Protein AF-A0A7S3J5T2-F1 (afdb_monomer_lite)

pLDDT: mean 97.55, std 2.34, range [73.81, 98.81]

Structure (mmCIF, N/CA/C/O backbone):
data_AF-A0A7S3J5T2-F1
#
_entry.id   AF-A0A7S3J5T2-F1
#
loop_
_atom_site.group_PDB
_atom_site.id
_atom_site.type_symbol
_atom_site.label_atom_id
_atom_site.label_alt_id
_atom_site.label_comp_id
_atom_site.label_asym_id
_atom_site.label_entity_id
_atom_site.label_seq_id
_atom_site.pdbx_PDB_ins_code
_atom_site.Cartn_x
_atom_site.Cartn_y
_atom_site.Cartn_z
_atom_site.occupancy
_atom_site.B_iso_or_equiv
_atom_site.auth_seq_id
_atom_site.auth_comp_id
_atom_site.auth_asym_id
_atom_site.auth_atom_id
_atom_site.pdbx_PDB_model_num
ATOM 1 N N . THR A 1 1 ? -15.999 14.104 18.707 1.00 73.81 1 THR A N 1
ATOM 2 C CA . THR A 1 1 ? -16.143 14.408 20.140 1.00 73.81 1 THR A CA 1
ATOM 3 C C . THR A 1 1 ? -17.461 13.933 20.735 1.00 73.81 1 THR A C 1
ATOM 5 O O . THR A 1 1 ? -17.475 13.642 21.918 1.00 73.81 1 THR A O 1
ATOM 8 N N . ALA A 1 2 ? -18.541 13.734 19.960 1.00 95.88 2 ALA A N 1
ATOM 9 C CA . ALA A 1 2 ? -19.839 13.285 20.498 1.00 95.88 2 ALA A CA 1
ATOM 10 C C . ALA A 1 2 ? -19.772 12.079 21.468 1.00 95.88 2 ALA A C 1
ATOM 12 O O . ALA A 1 2 ? -20.461 12.068 22.480 1.00 95.88 2 ALA A O 1
ATOM 13 N N . TYR A 1 3 ? -18.930 11.070 21.211 1.00 96.62 3 TYR A N 1
ATOM 14 C CA . TYR A 1 3 ? -18.753 9.946 22.145 1.00 96.62 3 TYR A CA 1
ATOM 15 C C . TYR A 1 3 ? -17.975 10.290 23.420 1.00 96.62 3 TYR A C 1
ATOM 17 O O . TYR A 1 3 ? -18.243 9.693 24.462 1.00 96.62 3 TYR A O 1
ATOM 25 N N . GLU A 1 4 ? -17.038 11.232 23.350 1.00 95.75 4 GLU A N 1
ATOM 26 C CA . GLU A 1 4 ? -16.293 11.723 24.513 1.00 95.75 4 GLU A CA 1
ATOM 27 C C . GLU A 1 4 ? -17.217 12.550 25.410 1.00 95.75 4 GLU A C 1
ATOM 29 O O . GLU A 1 4 ? -17.291 12.303 26.609 1.00 95.75 4 GLU A O 1
ATOM 34 N N . GLU A 1 5 ? -18.004 13.446 24.808 1.00 96.50 5 GLU A N 1
ATOM 35 C CA . GLU A 1 5 ? -19.019 14.263 25.486 1.00 96.50 5 GLU A CA 1
ATOM 36 C C . GLU A 1 5 ? -20.116 13.402 26.135 1.00 96.50 5 GLU A C 1
ATOM 38 O O . GLU A 1 5 ? -20.583 13.705 27.228 1.00 96.50 5 GLU A O 1
ATOM 43 N N . GLN A 1 6 ? -20.495 12.288 25.498 1.00 97.00 6 GLN A N 1
ATOM 44 C CA . GLN A 1 6 ? -21.457 11.316 26.036 1.00 97.00 6 GLN A CA 1
ATOM 45 C C . GLN A 1 6 ? -20.860 10.365 27.089 1.00 97.00 6 GLN A C 1
ATOM 47 O O . GLN A 1 6 ? -21.564 9.471 27.558 1.00 97.00 6 GLN A O 1
ATOM 52 N N . GLY A 1 7 ? -19.570 10.480 27.424 1.00 95.19 7 GLY A N 1
ATOM 53 C CA . GLY A 1 7 ? -18.925 9.613 28.414 1.00 95.19 7 GLY A CA 1
ATOM 54 C C . GLY A 1 7 ? -18.847 8.136 28.005 1.00 95.19 7 GLY A C 1
ATOM 55 O O . GLY A 1 7 ? -18.774 7.263 28.864 1.00 95.19 7 GLY A O 1
ATOM 56 N N . LYS A 1 8 ? -18.857 7.825 26.701 1.00 96.69 8 LYS A N 1
ATOM 57 C CA . LYS A 1 8 ? -18.818 6.437 26.189 1.00 96.69 8 LYS A CA 1
ATOM 58 C C . LYS A 1 8 ? -17.407 5.831 26.139 1.00 96.69 8 LYS A C 1
ATOM 60 O O . LYS A 1 8 ? -17.240 4.691 25.705 1.00 96.69 8 LYS A O 1
ATOM 65 N N . GLY A 1 9 ? -16.384 6.576 26.556 1.00 94.19 9 GLY A N 1
ATOM 66 C CA . GLY A 1 9 ? -15.011 6.083 26.656 1.00 94.19 9 GLY A CA 1
ATOM 67 C C . GLY A 1 9 ? -14.829 5.134 27.844 1.00 94.19 9 GLY A C 1
ATOM 68 O O . GLY A 1 9 ? -15.305 5.407 28.939 1.00 94.19 9 GLY A O 1
ATOM 69 N N . ARG A 1 10 ? -14.104 4.024 27.652 1.00 96.44 10 ARG A N 1
ATOM 70 C CA . ARG A 1 10 ? -13.794 3.083 28.748 1.00 96.44 10 ARG A CA 1
ATOM 71 C C . ARG A 1 10 ? -12.671 3.574 29.667 1.00 96.44 10 ARG A C 1
ATOM 73 O O . ARG A 1 10 ? -12.677 3.273 30.854 1.00 96.44 10 ARG A O 1
ATOM 80 N N . LYS A 1 11 ? -11.677 4.270 29.108 1.00 96.06 11 LYS A N 1
ATOM 81 C CA . LYS A 1 11 ? -10.494 4.774 29.819 1.00 96.06 11 LYS A CA 1
ATOM 82 C C . LYS A 1 11 ? -9.916 5.969 29.065 1.00 96.06 11 LYS A C 1
ATOM 84 O O . LYS A 1 11 ? -9.765 5.895 27.849 1.00 96.06 11 LYS A O 1
ATOM 89 N N . SER A 1 12 ? -9.536 7.013 29.797 1.00 95.75 12 SER A N 1
ATOM 90 C CA . SER A 1 12 ? -8.812 8.171 29.261 1.00 95.75 12 SER A CA 1
ATOM 91 C C . SER A 1 12 ? -7.345 8.111 29.677 1.00 95.75 12 SER A C 1
ATOM 93 O O . SER A 1 12 ? -7.031 7.823 30.832 1.00 95.75 12 SER A O 1
ATOM 95 N N . VAL A 1 13 ? -6.437 8.375 28.739 1.00 97.31 13 VAL A N 1
ATOM 96 C CA . VAL A 1 13 ? -4.983 8.411 28.965 1.00 97.31 13 VAL A CA 1
ATOM 97 C C . VAL A 1 13 ? -4.385 9.639 28.284 1.00 97.31 13 VAL A C 1
ATOM 99 O O . VAL A 1 13 ? -4.975 10.187 27.354 1.00 97.31 13 VAL A O 1
ATOM 102 N N . LYS A 1 14 ? -3.198 10.079 28.717 1.00 98.31 14 LYS A N 1
ATOM 103 C CA . LYS A 1 14 ? -2.462 11.135 28.007 1.00 98.31 14 LYS A CA 1
ATOM 104 C C . LYS A 1 14 ? -2.000 10.604 26.648 1.00 98.31 14 LYS A C 1
ATOM 106 O O . LYS A 1 14 ? -1.397 9.538 26.594 1.00 98.31 14 LYS A O 1
ATOM 111 N N . ALA A 1 15 ? -2.199 11.366 25.573 1.00 98.31 15 ALA A N 1
ATOM 112 C CA . ALA A 1 15 ? -1.775 10.959 24.228 1.00 98.31 15 ALA A CA 1
ATOM 113 C C . ALA A 1 15 ? -0.273 10.618 24.155 1.00 98.31 15 ALA A C 1
ATOM 115 O O . ALA A 1 15 ? 0.100 9.597 23.588 1.00 98.31 15 ALA A O 1
ATOM 116 N N . GLN A 1 16 ? 0.578 11.410 24.821 1.00 98.56 16 GLN A N 1
ATOM 117 C CA . GLN A 1 16 ? 2.024 11.160 24.907 1.00 98.56 16 GLN A CA 1
ATOM 118 C C . GLN A 1 16 ? 2.373 9.824 25.577 1.00 98.56 16 GLN A C 1
ATOM 120 O O . GLN A 1 16 ? 3.385 9.224 25.243 1.00 98.56 16 GLN A O 1
ATOM 125 N N . HIS A 1 17 ? 1.539 9.333 26.499 1.00 98.50 17 HIS A N 1
ATOM 126 C CA . HIS A 1 17 ? 1.773 8.035 27.127 1.00 98.50 17 HIS A CA 1
ATOM 127 C C . HIS A 1 17 ? 1.601 6.892 26.117 1.00 98.50 17 HIS A C 1
ATOM 129 O O . HIS A 1 17 ? 2.456 6.018 26.038 1.00 98.50 17 HIS A O 1
ATOM 135 N N . LEU A 1 18 ? 0.541 6.935 25.301 1.00 98.44 18 LEU A N 1
ATOM 136 C CA . LEU A 1 18 ? 0.342 5.963 24.222 1.00 98.44 18 LEU A CA 1
ATOM 137 C C . LEU A 1 18 ? 1.430 6.084 23.145 1.00 98.44 18 LEU A C 1
ATOM 139 O O . LEU A 1 18 ? 1.918 5.075 22.652 1.00 98.44 18 LEU A O 1
ATOM 143 N N . TRP A 1 19 ? 1.832 7.311 22.807 1.00 98.62 19 TRP A N 1
ATOM 144 C CA . TRP A 1 19 ? 2.902 7.566 21.842 1.00 98.62 19 TRP A CA 1
ATOM 145 C C . TRP A 1 19 ? 4.240 6.959 22.275 1.00 98.62 19 TRP A C 1
ATOM 147 O O . TRP A 1 19 ? 4.886 6.275 21.487 1.00 98.62 19 TRP A O 1
ATOM 157 N N . ASN A 1 20 ? 4.620 7.142 23.542 1.00 98.62 20 ASN A N 1
ATOM 158 C CA . ASN A 1 20 ? 5.842 6.551 24.082 1.00 98.62 20 ASN A CA 1
ATOM 159 C C . ASN A 1 20 ? 5.794 5.019 24.048 1.00 98.62 20 ASN A C 1
ATOM 161 O O . ASN A 1 20 ? 6.785 4.407 23.675 1.00 98.62 20 ASN A O 1
ATOM 165 N N . ALA A 1 21 ? 4.641 4.410 24.348 1.00 98.62 21 ALA A N 1
ATOM 166 C CA . ALA A 1 21 ? 4.478 2.957 24.260 1.00 98.62 21 ALA A CA 1
ATOM 167 C C . ALA A 1 21 ? 4.625 2.425 22.819 1.00 98.62 21 ALA A C 1
ATOM 169 O O . ALA A 1 21 ? 5.177 1.348 22.613 1.00 98.62 21 ALA A O 1
ATOM 170 N N . ILE A 1 22 ? 4.161 3.177 21.810 1.00 98.69 22 ILE A N 1
ATOM 171 C CA . ILE A 1 22 ? 4.365 2.827 20.392 1.00 98.69 22 ILE A CA 1
ATOM 172 C C . ILE A 1 22 ? 5.856 2.875 20.039 1.00 98.69 22 ILE A C 1
ATOM 174 O O . ILE A 1 22 ? 6.358 1.947 19.410 1.00 98.69 22 ILE A O 1
ATOM 178 N N . ILE A 1 23 ? 6.558 3.934 20.457 1.00 98.69 23 ILE A N 1
ATOM 179 C CA . ILE A 1 23 ? 7.998 4.093 20.209 1.00 98.69 23 ILE A CA 1
ATOM 180 C C . ILE A 1 23 ? 8.793 2.974 20.882 1.00 98.69 23 ILE A C 1
ATOM 182 O O . ILE A 1 23 ? 9.674 2.397 20.254 1.00 98.69 23 ILE A O 1
ATOM 186 N N . GLU A 1 24 ? 8.487 2.658 22.138 1.00 98.75 24 GLU A N 1
ATOM 187 C CA . GLU A 1 24 ? 9.153 1.592 22.889 1.00 98.75 24 GLU A CA 1
ATOM 188 C C . GLU A 1 24 ? 9.008 0.240 22.176 1.00 98.75 24 GLU A C 1
ATOM 190 O O . GLU A 1 24 ? 10.011 -0.410 21.888 1.00 98.75 24 GLU A O 1
ATOM 195 N N . ALA A 1 25 ? 7.792 -0.117 21.745 1.00 98.75 25 ALA A N 1
ATOM 196 C CA . ALA A 1 25 ? 7.563 -1.328 20.956 1.00 98.75 25 ALA A CA 1
ATOM 197 C C . ALA A 1 25 ? 8.364 -1.343 19.638 1.00 98.75 25 ALA A C 1
ATOM 199 O O . ALA A 1 25 ? 8.936 -2.373 19.271 1.00 98.75 25 ALA A O 1
ATOM 200 N N . GLN A 1 26 ? 8.455 -0.202 18.944 1.00 98.62 26 GLN A N 1
ATOM 201 C CA . GLN A 1 26 ? 9.234 -0.077 17.707 1.00 98.62 26 GLN A CA 1
ATOM 202 C C . GLN A 1 26 ? 10.738 -0.215 17.945 1.00 98.62 26 GLN A C 1
ATOM 204 O O . GLN A 1 26 ? 11.415 -0.834 17.127 1.00 98.62 26 GLN A O 1
ATOM 209 N N . ILE A 1 27 ? 11.258 0.326 19.049 1.00 98.56 27 ILE A N 1
ATOM 210 C CA . ILE A 1 27 ? 12.667 0.175 19.437 1.00 98.56 27 ILE A CA 1
ATOM 211 C C . ILE A 1 27 ? 12.986 -1.299 19.700 1.00 98.56 27 ILE A C 1
ATOM 213 O O . ILE A 1 27 ? 14.028 -1.785 19.266 1.00 98.56 27 ILE A O 1
ATOM 217 N N . GLU A 1 28 ? 12.094 -2.011 20.385 1.00 98.62 28 GLU A N 1
ATOM 218 C CA . GLU A 1 28 ? 12.321 -3.407 20.767 1.00 98.62 28 GLU A CA 1
ATOM 219 C C . GLU A 1 28 ? 12.138 -4.394 19.609 1.00 98.62 28 GLU A C 1
ATOM 221 O O . GLU A 1 28 ? 12.858 -5.389 19.525 1.00 98.62 28 GLU A O 1
ATOM 226 N N . THR A 1 29 ? 11.167 -4.151 18.725 1.00 98.44 29 THR A N 1
ATOM 227 C CA . THR A 1 29 ? 10.691 -5.174 17.773 1.00 98.44 29 THR A CA 1
ATOM 228 C C . THR A 1 29 ? 10.682 -4.731 16.313 1.00 98.44 29 THR A C 1
ATOM 230 O O . THR A 1 29 ? 10.450 -5.550 15.424 1.00 98.44 29 THR A O 1
ATOM 233 N N . GLY A 1 30 ? 10.899 -3.443 16.037 1.00 97.69 30 GLY A N 1
ATOM 234 C CA . GLY A 1 30 ? 10.739 -2.858 14.703 1.00 97.69 30 GLY A CA 1
ATOM 235 C C . GLY A 1 30 ? 9.281 -2.676 14.254 1.00 97.69 30 GLY A C 1
ATOM 236 O O . GLY A 1 30 ? 9.045 -2.188 13.150 1.00 97.69 30 GLY A O 1
ATOM 237 N N . VAL A 1 31 ? 8.298 -3.039 15.085 1.00 97.19 31 VAL A N 1
ATOM 238 C CA . VAL A 1 31 ? 6.852 -2.907 14.831 1.00 97.19 31 VAL A CA 1
ATOM 239 C C . VAL A 1 31 ? 6.166 -2.228 16.036 1.00 97.19 31 VAL A C 1
ATOM 241 O O . VAL A 1 31 ? 6.744 -2.203 17.119 1.00 97.19 31 VAL A O 1
ATOM 244 N N . PRO A 1 32 ? 4.958 -1.640 15.915 1.00 98.00 32 PRO A N 1
ATOM 245 C CA . PRO A 1 32 ? 4.024 -1.685 14.789 1.00 98.00 32 PRO A CA 1
ATOM 246 C C . PRO A 1 32 ? 4.459 -0.854 13.581 1.00 98.00 32 PRO A C 1
ATOM 248 O O . PRO A 1 32 ? 5.170 0.145 13.701 1.00 98.00 32 PRO A O 1
ATOM 251 N N . PHE A 1 33 ? 3.949 -1.241 12.411 1.00 98.19 33 PHE A N 1
ATOM 252 C CA . PHE A 1 33 ? 3.971 -0.394 11.224 1.00 98.19 33 PHE A CA 1
ATOM 253 C C . PHE A 1 33 ? 3.146 0.880 11.441 1.00 98.19 33 PHE A C 1
ATOM 255 O O . PHE A 1 33 ? 2.177 0.893 12.203 1.00 98.19 33 PHE A O 1
ATOM 262 N N . MET A 1 34 ? 3.503 1.945 10.724 1.00 98.31 34 MET A N 1
ATOM 263 C CA . MET A 1 34 ? 2.841 3.244 10.829 1.00 98.31 34 MET A CA 1
ATOM 264 C C . MET A 1 34 ? 2.066 3.554 9.556 1.00 98.31 34 MET A C 1
ATOM 266 O O . MET A 1 34 ? 2.650 3.749 8.494 1.00 98.31 34 MET A O 1
ATOM 270 N N . LEU A 1 35 ? 0.741 3.640 9.675 1.00 98.44 35 LEU A N 1
ATOM 271 C CA . LEU A 1 35 ? -0.145 3.996 8.573 1.00 98.44 35 LEU A CA 1
ATOM 272 C C . LEU A 1 35 ? -1.090 5.120 8.986 1.00 98.44 35 LEU A C 1
ATOM 274 O O . LEU A 1 35 ? -1.744 5.070 10.027 1.00 98.44 35 LEU A O 1
ATOM 278 N N . TYR A 1 36 ? -1.204 6.133 8.131 1.00 98.50 36 TYR A N 1
ATOM 279 C CA . TYR A 1 36 ? -2.033 7.306 8.388 1.00 98.50 36 TYR A CA 1
ATOM 280 C C . TYR A 1 36 ? -3.387 7.178 7.691 1.00 98.50 36 TYR A C 1
ATOM 282 O O . TYR A 1 36 ? -3.546 7.566 6.529 1.00 98.50 36 TYR A O 1
ATOM 290 N N . LYS A 1 37 ? -4.372 6.650 8.430 1.00 98.50 37 LYS A N 1
ATOM 291 C CA . LYS A 1 37 ? -5.735 6.346 7.954 1.00 98.50 37 LYS A CA 1
ATOM 292 C C . LYS A 1 37 ? -6.342 7.457 7.099 1.00 98.50 37 LYS A C 1
ATOM 294 O O . LYS A 1 37 ? -6.853 7.179 6.014 1.00 98.50 37 LYS A O 1
ATOM 299 N N . ASP A 1 38 ? -6.290 8.698 7.572 1.00 98.44 38 ASP A N 1
ATOM 300 C CA . ASP A 1 38 ? -6.965 9.800 6.888 1.00 98.44 38 ASP A CA 1
ATOM 301 C C . ASP A 1 38 ? -6.304 10.131 5.547 1.00 98.44 38 ASP A C 1
ATOM 303 O O . ASP A 1 38 ? -6.989 10.424 4.570 1.00 98.44 38 ASP A O 1
ATOM 307 N N . HIS A 1 39 ? -4.973 10.052 5.469 1.00 98.38 39 HIS A N 1
ATOM 308 C CA . HIS A 1 39 ? -4.258 10.256 4.212 1.00 98.38 39 HIS A CA 1
ATOM 309 C C . HIS A 1 39 ? -4.518 9.129 3.220 1.00 98.38 39 HIS A C 1
ATOM 311 O O . HIS A 1 39 ? -4.665 9.416 2.034 1.00 98.38 39 HIS A O 1
ATOM 317 N N . ALA A 1 40 ? -4.586 7.884 3.689 1.00 98.06 40 ALA A N 1
ATOM 318 C CA . ALA A 1 40 ? -4.917 6.756 2.832 1.00 98.06 40 ALA A CA 1
ATOM 319 C C . ALA A 1 40 ? -6.337 6.874 2.263 1.00 98.06 40 ALA A C 1
ATOM 321 O O . ALA A 1 40 ? -6.535 6.699 1.067 1.00 98.06 40 ALA A O 1
ATOM 322 N N . ASN A 1 41 ? -7.312 7.248 3.095 1.00 98.62 41 ASN A N 1
ATOM 323 C CA . ASN A 1 41 ? -8.704 7.370 2.666 1.00 98.62 41 ASN A CA 1
ATOM 324 C C . ASN A 1 41 ? -8.934 8.575 1.740 1.00 98.62 41 ASN A C 1
ATOM 326 O O . ASN A 1 41 ? -9.523 8.407 0.680 1.00 98.62 41 ASN A O 1
ATOM 330 N N . ARG A 1 42 ? -8.426 9.771 2.079 1.00 98.44 42 ARG A N 1
ATOM 331 C CA . ARG A 1 42 ? -8.648 10.994 1.273 1.00 98.44 42 ARG A CA 1
ATOM 332 C C . ARG A 1 42 ? -8.039 10.945 -0.130 1.00 98.44 42 ARG A C 1
ATOM 334 O O . ARG A 1 42 ? -8.439 11.724 -0.986 1.00 98.44 42 ARG A O 1
ATOM 341 N N . LYS A 1 43 ? -7.018 10.111 -0.338 1.00 98.56 43 LYS A N 1
ATOM 342 C CA . LYS A 1 43 ? -6.254 10.042 -1.594 1.00 98.56 43 LYS A CA 1
ATOM 343 C C . LYS A 1 43 ? -6.513 8.759 -2.384 1.00 98.56 43 LYS A C 1
ATOM 345 O O . LYS A 1 43 ? -5.859 8.545 -3.399 1.00 98.56 43 LYS A O 1
ATOM 350 N N . SER A 1 44 ? -7.410 7.892 -1.915 1.00 98.56 44 SER A N 1
ATOM 351 C CA . SER A 1 44 ? -7.698 6.638 -2.604 1.00 98.56 44 SER A CA 1
ATOM 352 C C . SER A 1 44 ? -8.722 6.848 -3.712 1.00 98.56 44 SER A C 1
ATOM 354 O O . SER A 1 44 ? -9.771 7.455 -3.497 1.00 98.56 44 SER A O 1
ATOM 356 N N . ASN A 1 45 ? -8.462 6.260 -4.880 1.00 98.50 45 ASN A N 1
ATOM 357 C CA . ASN A 1 45 ? -9.456 6.161 -5.948 1.00 98.50 45 ASN A CA 1
ATOM 358 C C . ASN A 1 45 ? -10.631 5.234 -5.576 1.00 98.50 45 ASN A C 1
ATOM 360 O O . ASN A 1 45 ? -11.658 5.260 -6.238 1.00 98.50 45 ASN A O 1
ATOM 364 N N . GLN A 1 46 ? -10.498 4.441 -4.505 1.00 98.19 46 GLN A N 1
ATOM 365 C CA . GLN A 1 46 ? -11.553 3.578 -3.961 1.00 98.19 46 GLN A CA 1
ATOM 366 C C . GLN A 1 46 ? -12.349 4.231 -2.817 1.00 98.19 46 GLN A C 1
ATOM 368 O O . GLN A 1 46 ? -13.161 3.568 -2.173 1.00 98.19 46 GLN A O 1
ATOM 373 N N . GLN A 1 47 ? -12.153 5.525 -2.530 1.00 97.25 47 GLN A N 1
ATOM 374 C CA . GLN A 1 47 ? -12.879 6.212 -1.447 1.00 97.25 47 GLN A CA 1
ATOM 375 C C . GLN A 1 47 ? -14.411 6.192 -1.623 1.00 97.25 47 GLN A C 1
ATOM 377 O O . GLN A 1 47 ? -15.152 6.317 -0.650 1.00 97.25 47 GLN A O 1
ATOM 382 N N . ASN A 1 48 ? -14.889 6.000 -2.856 1.00 97.50 48 ASN A N 1
ATOM 383 C CA . ASN A 1 48 ? -16.301 5.835 -3.203 1.00 97.50 48 ASN A CA 1
ATOM 384 C C . ASN A 1 48 ? -16.918 4.526 -2.675 1.00 97.50 48 ASN A C 1
ATOM 386 O O . ASN A 1 48 ? -18.138 4.444 -2.573 1.00 97.50 48 ASN A O 1
ATOM 390 N N . LEU A 1 49 ? -16.105 3.517 -2.342 1.00 97.19 49 LEU A N 1
ATOM 391 C CA . LEU A 1 49 ? -16.567 2.228 -1.805 1.00 97.19 49 LEU A CA 1
ATOM 392 C C . LEU A 1 49 ? -16.828 2.287 -0.291 1.00 97.19 49 LEU A C 1
ATOM 394 O O . LEU A 1 49 ? -17.557 1.467 0.268 1.00 97.19 49 LEU A O 1
ATOM 398 N N . GLY A 1 50 ? -16.246 3.282 0.381 1.00 97.50 50 GLY A N 1
ATOM 399 C CA . GLY A 1 50 ? -16.344 3.499 1.818 1.00 97.50 50 GLY A CA 1
ATOM 400 C C . GLY A 1 50 ? -14.973 3.644 2.474 1.00 97.50 50 GLY A C 1
ATOM 401 O O . GLY A 1 50 ? -13.949 3.815 1.819 1.00 97.50 50 GLY A O 1
ATOM 402 N N . THR A 1 51 ? -14.948 3.599 3.806 1.00 98.44 51 THR A N 1
ATOM 403 C CA . THR A 1 51 ? -13.701 3.760 4.564 1.00 98.44 51 THR A CA 1
ATOM 404 C C . THR A 1 51 ? -12.819 2.517 4.459 1.00 98.44 51 THR A C 1
ATOM 406 O O . THR A 1 51 ? -13.197 1.452 4.945 1.00 98.44 51 THR A O 1
ATOM 409 N N . ILE A 1 52 ? -11.610 2.677 3.923 1.00 98.38 52 ILE A N 1
ATOM 410 C CA . ILE A 1 52 ? -10.536 1.679 3.969 1.00 98.38 52 ILE A CA 1
ATOM 411 C C . ILE A 1 52 ? -10.090 1.510 5.424 1.00 98.38 52 ILE A C 1
ATOM 413 O O . ILE A 1 52 ? -9.758 2.492 6.106 1.00 98.38 52 ILE A O 1
ATOM 417 N N . ARG A 1 53 ? -10.119 0.264 5.908 1.00 98.00 53 ARG A N 1
ATOM 418 C CA . ARG A 1 53 ? -9.959 -0.079 7.333 1.00 98.00 53 ARG A CA 1
ATOM 419 C C . ARG A 1 53 ? -8.551 -0.544 7.710 1.00 98.00 53 ARG A C 1
ATOM 421 O O . ARG A 1 53 ? -8.194 -0.439 8.879 1.00 98.00 53 ARG A O 1
ATOM 428 N N . SER A 1 54 ? -7.764 -1.025 6.753 1.00 98.06 54 SER A N 1
ATOM 429 C CA . SER A 1 54 ? -6.411 -1.547 6.971 1.00 98.06 54 SER A CA 1
ATOM 430 C C . SER A 1 54 ? -5.580 -1.480 5.686 1.00 98.06 54 SER A C 1
ATOM 432 O O . SER A 1 54 ? -6.085 -1.079 4.639 1.00 98.06 54 SER A O 1
ATOM 434 N N . SER A 1 55 ? -4.309 -1.870 5.786 1.00 98.44 55 SER A N 1
ATOM 435 C CA . SER A 1 55 ? -3.448 -2.208 4.647 1.00 98.44 55 SER A CA 1
ATOM 436 C C . SER A 1 55 ? -3.227 -3.725 4.581 1.00 98.44 55 SER A C 1
ATOM 438 O O . SER A 1 55 ? -3.896 -4.472 5.303 1.00 98.44 55 SER A O 1
ATOM 440 N N . ASN A 1 56 ? -2.311 -4.178 3.726 1.00 98.38 56 ASN A N 1
ATOM 441 C CA . ASN A 1 56 ? -1.816 -5.551 3.662 1.00 98.38 56 ASN A CA 1
ATOM 442 C C . ASN A 1 56 ? -0.590 -5.754 4.581 1.00 98.38 56 ASN A C 1
ATOM 444 O O . ASN A 1 56 ? -0.226 -4.889 5.377 1.00 98.38 56 ASN A O 1
ATOM 448 N N . LEU A 1 57 ? 0.053 -6.918 4.454 1.00 98.19 57 LEU A N 1
ATOM 449 C CA . LEU A 1 57 ? 1.221 -7.311 5.247 1.00 98.19 57 LEU A CA 1
ATOM 450 C C . LEU A 1 57 ? 2.421 -6.361 5.088 1.00 98.19 57 LEU A C 1
ATOM 452 O O . LEU A 1 57 ? 3.130 -6.120 6.060 1.00 98.19 57 LEU A O 1
ATOM 456 N N . CYS A 1 58 ? 2.643 -5.833 3.883 1.00 98.25 58 CYS A N 1
ATOM 457 C CA . CYS A 1 58 ? 3.833 -5.050 3.543 1.00 98.25 58 CYS A CA 1
ATOM 458 C C . CYS A 1 58 ? 3.577 -3.527 3.505 1.00 98.25 58 CYS A C 1
ATOM 460 O O . CYS A 1 58 ? 4.492 -2.757 3.217 1.00 98.25 58 CYS A O 1
ATOM 462 N N . CYS A 1 59 ? 2.374 -3.087 3.897 1.00 98.19 59 CYS A N 1
ATOM 463 C CA . CYS A 1 59 ? 1.961 -1.684 4.048 1.00 98.19 59 CYS A CA 1
ATOM 464 C C . CYS A 1 59 ? 1.867 -0.845 2.758 1.00 98.19 59 CYS A C 1
ATOM 466 O O . CYS A 1 59 ? 1.704 0.375 2.838 1.00 98.19 59 CYS A O 1
ATOM 468 N N . GLU A 1 60 ? 1.961 -1.452 1.579 1.00 98.56 60 GLU A N 1
ATOM 469 C CA . GLU A 1 60 ? 1.918 -0.771 0.282 1.00 98.56 60 GLU A CA 1
ATOM 470 C C . GLU A 1 60 ? 0.518 -0.741 -0.341 1.00 98.56 60 GLU A C 1
ATOM 472 O O . GLU A 1 60 ? 0.234 0.125 -1.171 1.00 98.56 60 GLU A O 1
ATOM 477 N N . ILE A 1 61 ? -0.377 -1.646 0.069 1.00 98.44 61 ILE A N 1
ATOM 478 C CA . ILE A 1 61 ? -1.716 -1.767 -0.521 1.00 98.44 61 ILE A CA 1
ATOM 479 C C . ILE A 1 61 ? -2.776 -1.140 0.378 1.00 98.44 61 ILE A C 1
ATOM 481 O O . ILE A 1 61 ? -2.924 -1.510 1.541 1.00 98.44 61 ILE A O 1
ATOM 485 N N . MET A 1 62 ? -3.553 -0.212 -0.184 1.00 98.38 62 MET A N 1
ATOM 486 C CA . MET A 1 62 ? -4.671 0.467 0.480 1.00 98.38 62 MET A CA 1
ATOM 487 C C . MET A 1 62 ? -5.963 0.240 -0.310 1.00 98.38 62 MET A C 1
ATOM 489 O O . MET A 1 62 ? -6.427 1.119 -1.038 1.00 98.38 62 MET A O 1
ATOM 493 N N . GLU A 1 63 ? -6.532 -0.952 -0.160 1.00 98.56 63 GLU A N 1
ATOM 494 C CA . GLU A 1 63 ? -7.761 -1.374 -0.836 1.00 98.56 63 GLU A CA 1
ATOM 495 C C . GLU A 1 63 ? -8.927 -1.518 0.146 1.00 98.56 63 GLU A C 1
ATOM 497 O O . GLU A 1 63 ? -8.753 -1.798 1.335 1.00 98.56 63 GLU A O 1
ATOM 502 N N . TYR A 1 64 ? -10.138 -1.298 -0.357 1.00 98.19 64 TYR A N 1
ATOM 503 C CA . TYR A 1 64 ? -11.367 -1.443 0.410 1.00 98.19 64 TYR A CA 1
ATOM 504 C C . TYR A 1 64 ? -11.629 -2.905 0.793 1.00 98.19 64 TYR A C 1
ATOM 506 O O . TYR A 1 64 ? -11.438 -3.815 -0.007 1.00 98.19 64 TYR A O 1
ATOM 514 N N . THR A 1 65 ? -12.128 -3.119 2.011 1.00 97.88 65 THR A N 1
ATOM 515 C CA . THR A 1 65 ? -12.575 -4.425 2.510 1.00 97.88 65 THR A CA 1
ATOM 516 C C . THR A 1 65 ? -13.824 -4.274 3.367 1.00 97.88 65 THR A C 1
ATOM 518 O O . THR A 1 65 ? -14.004 -3.265 4.063 1.00 97.88 65 THR A O 1
ATOM 521 N N . ASP A 1 66 ? -14.676 -5.295 3.369 1.00 95.88 66 ASP A N 1
ATOM 522 C CA . ASP A 1 66 ? -15.808 -5.418 4.289 1.00 95.88 66 ASP A CA 1
ATOM 523 C C . ASP A 1 66 ? -16.066 -6.885 4.680 1.00 95.88 66 ASP A C 1
ATOM 525 O O . ASP A 1 66 ? -15.186 -7.729 4.542 1.00 95.88 66 ASP A O 1
ATOM 529 N N . LYS A 1 67 ? -17.245 -7.178 5.245 1.00 94.88 67 LYS A N 1
ATOM 530 C CA . LYS A 1 67 ? -17.595 -8.525 5.713 1.00 94.88 67 LYS A CA 1
ATOM 531 C C . LYS A 1 67 ? -17.695 -9.574 4.596 1.00 94.88 67 LYS A C 1
ATOM 533 O O . LYS A 1 67 ? -17.482 -10.744 4.887 1.00 94.88 67 LYS A O 1
ATOM 538 N N . ASP A 1 68 ? -18.010 -9.161 3.371 1.00 94.81 68 ASP A N 1
ATOM 539 C CA . ASP A 1 68 ? -18.232 -10.039 2.216 1.00 94.81 68 ASP A CA 1
ATOM 540 C C . ASP A 1 68 ? -17.196 -9.783 1.095 1.00 94.81 68 ASP A C 1
ATOM 542 O O . ASP A 1 68 ? -17.272 -10.386 0.024 1.00 94.81 68 ASP A O 1
ATOM 546 N N . GLN A 1 69 ? -16.246 -8.863 1.308 1.00 94.31 69 GLN A N 1
ATOM 547 C CA . GLN A 1 69 ? -15.286 -8.407 0.302 1.00 94.31 69 GLN A CA 1
ATOM 548 C C . GLN A 1 69 ? -13.855 -8.414 0.854 1.00 94.31 69 GLN A C 1
ATOM 550 O O . GLN A 1 69 ? -13.506 -7.628 1.741 1.00 94.31 69 GLN A O 1
ATOM 555 N N . VAL A 1 70 ? -13.013 -9.282 0.284 1.00 97.44 70 VAL A N 1
ATOM 556 C CA . VAL A 1 70 ? -11.601 -9.456 0.664 1.00 97.44 70 VAL A CA 1
ATOM 557 C C . VAL A 1 70 ? -10.696 -8.962 -0.463 1.00 97.44 70 VAL A C 1
ATOM 559 O O . VAL A 1 70 ? -10.774 -9.454 -1.583 1.00 97.44 70 VAL A O 1
ATOM 562 N N . ALA A 1 71 ? -9.857 -7.964 -0.180 1.00 97.62 71 ALA A N 1
ATOM 563 C CA . ALA A 1 71 ? -8.959 -7.345 -1.159 1.00 97.62 71 ALA A CA 1
ATOM 564 C C . ALA A 1 71 ? -7.845 -8.303 -1.614 1.00 97.62 71 ALA A C 1
ATOM 566 O O . ALA A 1 71 ? -7.439 -9.191 -0.859 1.00 97.62 71 ALA A O 1
ATOM 567 N N . VAL A 1 72 ? -7.343 -8.122 -2.840 1.00 97.88 72 VAL A N 1
ATOM 568 C CA . VAL A 1 72 ? -6.336 -9.005 -3.451 1.00 97.88 72 VAL A CA 1
ATOM 569 C C . VAL A 1 72 ? -5.265 -8.177 -4.143 1.00 97.88 72 VAL A C 1
ATOM 571 O O . VAL A 1 72 ? -5.553 -7.381 -5.028 1.00 97.88 72 VAL A O 1
ATOM 574 N N . CYS A 1 73 ? -4.008 -8.440 -3.797 1.00 97.69 73 CYS A N 1
ATOM 575 C CA . CYS A 1 73 ? -2.863 -7.721 -4.336 1.00 97.69 73 CYS A CA 1
ATOM 576 C C . CYS A 1 73 ? -2.311 -8.441 -5.580 1.00 97.69 73 CYS A C 1
ATOM 578 O O . CYS A 1 73 ? -1.651 -9.473 -5.455 1.00 97.69 73 CYS A O 1
ATOM 580 N N . ASN A 1 74 ? -2.543 -7.898 -6.779 1.00 98.38 74 ASN A N 1
ATOM 581 C CA . ASN A 1 74 ? -1.945 -8.399 -8.026 1.00 98.38 74 ASN A CA 1
ATOM 582 C C . ASN A 1 74 ? -0.662 -7.602 -8.324 1.00 98.38 74 ASN A C 1
ATOM 584 O O . ASN A 1 74 ? -0.749 -6.445 -8.737 1.00 98.38 74 ASN A O 1
ATOM 588 N N . LEU A 1 75 ? 0.518 -8.184 -8.075 1.00 98.62 75 LEU A N 1
ATOM 589 C CA . LEU A 1 75 ? 1.779 -7.434 -7.972 1.00 98.62 75 LEU A CA 1
ATOM 590 C C . LEU A 1 75 ? 2.812 -7.796 -9.049 1.00 98.62 75 LEU A C 1
ATOM 592 O O . LEU A 1 75 ? 2.990 -8.965 -9.385 1.00 98.62 75 LEU A O 1
ATOM 596 N N . ALA A 1 76 ? 3.556 -6.798 -9.529 1.00 98.56 76 ALA A N 1
ATOM 597 C CA . ALA A 1 76 ? 4.781 -6.977 -10.315 1.00 98.56 76 ALA A CA 1
ATOM 598 C C . ALA A 1 76 ? 5.803 -5.880 -9.983 1.00 98.56 76 ALA A C 1
ATOM 600 O O . ALA A 1 76 ? 5.438 -4.831 -9.456 1.00 98.56 76 ALA A O 1
ATOM 601 N N . SER A 1 77 ? 7.080 -6.091 -10.316 1.00 98.44 77 SER A N 1
ATOM 602 C CA . SER A 1 77 ? 8.133 -5.087 -10.128 1.00 98.44 77 SER A CA 1
ATOM 603 C C . SER A 1 77 ? 8.963 -4.868 -11.392 1.00 98.44 77 SER A C 1
ATOM 605 O O . SER A 1 77 ? 9.341 -5.813 -12.086 1.00 98.44 77 SER A O 1
ATOM 607 N N . ILE A 1 78 ? 9.272 -3.604 -11.685 1.00 98.56 78 ILE A N 1
ATOM 608 C CA . ILE A 1 78 ? 10.087 -3.201 -12.837 1.00 98.56 78 ILE A CA 1
ATOM 609 C C . ILE A 1 78 ? 11.531 -2.934 -12.388 1.00 98.56 78 ILE A C 1
ATOM 611 O O . ILE A 1 78 ? 11.772 -2.206 -11.427 1.00 98.56 78 ILE A O 1
ATOM 615 N N . SER A 1 79 ? 12.505 -3.528 -13.085 1.00 98.25 79 SER A N 1
ATOM 616 C CA . SER A 1 79 ? 13.937 -3.348 -12.806 1.00 98.25 79 SER A CA 1
ATOM 617 C C . SER A 1 79 ? 14.460 -2.053 -13.431 1.00 98.25 79 SER A C 1
ATOM 619 O O . SER A 1 79 ? 14.748 -2.013 -14.627 1.00 98.25 79 SER A O 1
ATOM 621 N N . LEU A 1 80 ? 14.595 -1.000 -12.621 1.00 98.38 80 LEU A N 1
ATOM 622 C CA . LEU A 1 80 ? 14.990 0.341 -13.070 1.00 98.38 80 LEU A CA 1
ATOM 623 C C . LEU A 1 80 ? 16.363 0.425 -13.771 1.00 98.38 80 LEU A C 1
ATOM 625 O O . LEU A 1 80 ? 16.460 1.171 -14.747 1.00 98.38 80 LEU A O 1
ATOM 629 N N . PRO A 1 81 ? 17.398 -0.365 -13.410 1.00 97.50 81 PRO A N 1
ATOM 630 C CA . PRO A 1 81 ? 18.695 -0.296 -14.091 1.00 97.50 81 PRO A CA 1
ATOM 631 C C . PRO A 1 81 ? 18.640 -0.669 -15.581 1.00 97.50 81 PRO A C 1
ATOM 633 O O . PRO A 1 81 ? 19.529 -0.309 -16.345 1.00 97.50 81 PRO A O 1
ATOM 636 N N . ARG A 1 82 ? 17.589 -1.369 -16.034 1.00 97.50 82 ARG A N 1
ATOM 637 C CA . ARG A 1 82 ? 17.401 -1.758 -17.449 1.00 97.50 82 ARG A CA 1
ATOM 638 C C . ARG A 1 82 ? 17.023 -0.600 -18.376 1.00 97.50 82 ARG A C 1
ATOM 640 O O . ARG A 1 82 ? 16.946 -0.801 -19.596 1.00 97.50 82 ARG A O 1
ATOM 647 N N . PHE A 1 83 ? 16.764 0.568 -17.799 1.00 98.06 83 PHE A N 1
ATOM 648 C CA . PHE A 1 83 ? 16.368 1.780 -18.504 1.00 98.06 83 PHE A CA 1
ATOM 649 C C . PHE A 1 83 ? 17.475 2.838 -18.502 1.00 98.06 83 PHE A C 1
ATOM 651 O O . PHE A 1 83 ? 17.250 3.933 -18.990 1.00 98.06 83 PHE A O 1
ATOM 658 N N . VAL A 1 84 ? 18.675 2.525 -18.002 1.00 97.56 84 VAL A N 1
ATOM 659 C CA . VAL A 1 84 ? 19.848 3.393 -18.164 1.00 97.56 84 VAL A CA 1
ATOM 660 C C . VAL A 1 84 ? 20.528 3.049 -19.489 1.00 97.56 84 VAL A C 1
ATOM 662 O O . VAL A 1 84 ? 20.848 1.887 -19.747 1.00 97.56 84 VAL A O 1
ATOM 665 N N . THR A 1 85 ? 20.699 4.045 -20.353 1.00 96.31 85 THR A N 1
ATOM 666 C CA . THR A 1 85 ? 21.383 3.902 -21.644 1.00 96.31 85 THR A CA 1
ATOM 667 C C . THR A 1 85 ? 22.899 3.828 -21.458 1.00 96.31 85 THR A C 1
ATOM 669 O O . THR A 1 85 ? 23.427 4.140 -20.392 1.00 96.31 85 THR A O 1
ATOM 672 N N . GLU A 1 86 ? 23.631 3.456 -22.511 1.00 94.69 86 GLU A N 1
ATOM 673 C CA . GLU A 1 86 ? 25.104 3.432 -22.488 1.00 94.69 86 GLU A CA 1
ATOM 674 C C . GLU A 1 86 ? 25.718 4.810 -22.180 1.00 94.69 86 GLU A C 1
ATOM 676 O O . GLU A 1 86 ? 26.794 4.888 -21.594 1.00 94.69 86 GLU A O 1
ATOM 681 N N . ASN A 1 87 ? 25.000 5.893 -22.500 1.00 95.75 87 ASN A N 1
ATOM 682 C CA . ASN A 1 87 ? 25.412 7.269 -22.215 1.00 95.75 87 ASN A CA 1
ATOM 683 C C . ASN A 1 87 ? 25.094 7.711 -20.773 1.00 95.75 87 ASN A C 1
ATOM 685 O O . ASN A 1 87 ? 25.387 8.846 -20.403 1.00 95.75 87 ASN A O 1
ATOM 689 N N . GLY A 1 88 ? 24.483 6.844 -19.959 1.00 95.75 88 GLY A N 1
ATOM 690 C CA . GLY A 1 88 ? 24.082 7.151 -18.584 1.00 95.75 88 GLY A CA 1
ATOM 691 C C . GLY A 1 88 ? 22.757 7.912 -18.458 1.00 95.75 88 GLY A C 1
ATOM 692 O O . GLY A 1 88 ? 22.396 8.322 -17.357 1.00 95.75 88 GLY A O 1
ATOM 693 N N . GLU A 1 89 ? 22.016 8.095 -19.553 1.00 97.56 89 GLU A N 1
ATOM 694 C CA . GLU A 1 89 ? 20.696 8.737 -19.538 1.00 97.56 89 GLU A CA 1
ATOM 695 C C . GLU A 1 89 ? 19.592 7.731 -19.200 1.00 97.56 89 GLU A C 1
ATOM 697 O O . GLU A 1 89 ? 19.687 6.554 -19.551 1.00 97.56 89 GLU A O 1
ATOM 702 N N . PHE A 1 90 ? 18.522 8.191 -18.551 1.00 98.19 90 PHE A N 1
ATOM 703 C CA . PHE A 1 90 ? 17.377 7.349 -18.211 1.00 98.19 90 PHE A CA 1
ATOM 704 C C . PHE A 1 90 ? 16.302 7.390 -19.310 1.00 98.19 90 PHE A C 1
ATOM 706 O O . PHE A 1 90 ? 15.773 8.450 -19.641 1.00 98.19 90 PHE A O 1
ATOM 713 N N . ASP A 1 91 ? 15.954 6.227 -19.852 1.00 98.31 91 ASP A N 1
ATOM 714 C CA . ASP A 1 91 ? 14.996 6.038 -20.942 1.00 98.31 91 ASP A CA 1
ATOM 715 C C . ASP A 1 91 ? 13.558 5.900 -20.409 1.00 98.31 91 ASP A C 1
ATOM 717 O O . ASP A 1 91 ? 13.056 4.805 -20.115 1.00 98.31 91 ASP A O 1
ATOM 721 N N . PHE A 1 92 ? 12.888 7.046 -20.272 1.00 98.25 92 PHE A N 1
ATOM 722 C CA . PHE A 1 92 ? 11.502 7.125 -19.803 1.00 98.25 92 PHE A CA 1
ATOM 723 C C . PHE A 1 92 ? 10.488 6.547 -20.802 1.00 98.25 92 PHE A C 1
ATOM 725 O O . PHE A 1 92 ? 9.480 5.983 -20.374 1.00 98.25 92 PHE A O 1
ATOM 732 N N . GLU A 1 93 ? 10.755 6.626 -22.108 1.00 98.31 93 GLU A N 1
ATOM 733 C CA . GLU A 1 93 ? 9.864 6.093 -23.149 1.00 98.31 93 GLU A CA 1
ATOM 734 C C . GLU A 1 93 ? 9.824 4.564 -23.101 1.00 98.31 93 GLU A C 1
ATOM 736 O O . GLU A 1 93 ? 8.756 3.937 -23.084 1.00 98.31 93 GLU A O 1
ATOM 741 N N . LYS A 1 94 ? 10.994 3.934 -22.970 1.00 98.06 94 LYS A N 1
ATOM 742 C CA . LYS A 1 94 ? 11.084 2.488 -22.773 1.00 98.06 94 LYS A CA 1
ATOM 743 C C . LYS A 1 94 ? 10.439 2.067 -21.457 1.00 98.06 94 LYS A C 1
ATOM 745 O O . LYS A 1 94 ? 9.709 1.073 -21.452 1.00 98.06 94 LYS A O 1
ATOM 750 N N . LEU A 1 95 ? 10.637 2.812 -20.364 1.00 98.62 95 LEU A N 1
ATOM 751 C CA . LEU A 1 95 ? 9.957 2.535 -19.092 1.00 98.62 95 LEU A CA 1
ATOM 752 C C . LEU A 1 95 ? 8.431 2.575 -19.247 1.00 98.62 95 LEU A C 1
ATOM 754 O O . LEU A 1 95 ? 7.751 1.661 -18.772 1.00 98.62 95 LEU A O 1
ATOM 758 N N . HIS A 1 96 ? 7.898 3.582 -19.941 1.00 98.56 96 HIS A N 1
ATOM 759 C CA . HIS A 1 96 ? 6.469 3.697 -20.222 1.00 98.56 96 HIS A CA 1
ATOM 760 C C . HIS A 1 96 ? 5.953 2.477 -21.002 1.00 98.56 96 HIS A C 1
ATOM 762 O O . HIS A 1 96 ? 5.005 1.822 -20.563 1.00 98.56 96 HIS A O 1
ATOM 768 N N . SER A 1 97 ? 6.634 2.098 -22.090 1.00 98.50 97 SER A N 1
ATOM 769 C CA . SER A 1 97 ? 6.251 0.939 -22.913 1.00 98.50 97 SER A CA 1
ATOM 770 C C . SER A 1 97 ? 6.219 -0.378 -22.121 1.00 98.50 97 SER A C 1
ATOM 772 O O . SER A 1 97 ? 5.282 -1.170 -22.243 1.00 98.50 97 SER A O 1
ATOM 774 N N . VAL A 1 98 ? 7.205 -0.605 -21.244 1.00 98.62 98 VAL A N 1
ATOM 775 C CA . VAL A 1 98 ? 7.261 -1.803 -20.394 1.00 98.62 98 VAL A CA 1
ATOM 776 C C . VAL A 1 98 ? 6.164 -1.765 -19.333 1.00 98.62 98 VAL A C 1
ATOM 778 O O . VAL A 1 98 ? 5.523 -2.785 -19.079 1.00 98.62 98 VAL A O 1
ATOM 781 N N . THR A 1 99 ? 5.900 -0.598 -18.745 1.00 98.75 99 THR A N 1
ATOM 782 C CA . THR A 1 99 ? 4.833 -0.422 -17.749 1.00 98.75 99 THR A CA 1
ATOM 783 C C . THR A 1 99 ? 3.454 -0.730 -18.340 1.00 98.75 99 THR A C 1
ATOM 785 O O . THR A 1 99 ? 2.637 -1.384 -17.685 1.00 98.75 99 THR A O 1
ATOM 788 N N . GLU A 1 100 ? 3.197 -0.352 -19.596 1.00 98.69 100 GLU A N 1
ATOM 789 C CA . GLU A 1 100 ? 1.957 -0.693 -20.306 1.00 98.69 100 GLU A CA 1
ATOM 790 C C . GLU A 1 100 ? 1.787 -2.215 -20.463 1.00 98.69 100 GLU A C 1
ATOM 792 O O . GLU A 1 100 ? 0.705 -2.761 -20.226 1.00 98.69 100 GLU A O 1
ATOM 797 N N . ILE A 1 101 ? 2.866 -2.925 -20.805 1.00 98.69 101 ILE A N 1
ATOM 798 C CA . ILE A 1 101 ? 2.861 -4.391 -20.917 1.00 98.69 101 ILE A CA 1
ATOM 799 C C . ILE A 1 101 ? 2.582 -5.033 -19.553 1.00 98.69 101 ILE A C 1
ATOM 801 O O . ILE A 1 101 ? 1.729 -5.915 -19.452 1.00 98.69 101 ILE A O 1
ATOM 805 N N . VAL A 1 102 ? 3.250 -4.574 -18.490 1.00 98.75 102 VAL A N 1
ATOM 806 C CA . VAL A 1 102 ? 3.032 -5.082 -17.123 1.00 98.75 102 VAL A CA 1
ATOM 807 C C . VAL A 1 102 ? 1.588 -4.854 -16.680 1.00 98.75 102 VAL A C 1
ATOM 809 O O . VAL A 1 102 ? 0.973 -5.757 -16.117 1.00 98.75 102 VAL A O 1
ATOM 812 N N . THR A 1 103 ? 1.016 -3.693 -17.001 1.00 98.81 103 THR A N 1
ATOM 813 C CA . THR A 1 103 ? -0.388 -3.367 -16.717 1.00 98.81 103 THR A CA 1
ATOM 814 C C . THR A 1 103 ? -1.341 -4.364 -17.379 1.00 98.81 103 THR A C 1
ATOM 816 O O . THR A 1 103 ? -2.215 -4.923 -16.713 1.00 98.81 103 THR A O 1
ATOM 819 N N . LYS A 1 104 ? -1.150 -4.651 -18.674 1.00 98.69 104 LYS A N 1
ATOM 820 C CA . LYS A 1 104 ? -1.959 -5.640 -19.413 1.00 98.69 104 LYS A CA 1
ATOM 821 C C . LYS A 1 104 ? -1.806 -7.049 -18.839 1.00 98.69 104 LYS A C 1
ATOM 823 O O . LYS A 1 104 ? -2.797 -7.767 -18.709 1.00 98.69 104 LYS A O 1
ATOM 828 N N . ASN A 1 105 ? -0.586 -7.429 -18.462 1.00 98.75 105 ASN A N 1
ATOM 829 C CA . ASN A 1 105 ? -0.303 -8.735 -17.872 1.00 98.75 105 ASN A CA 1
ATOM 830 C C . ASN A 1 105 ? -1.005 -8.904 -16.520 1.00 98.75 105 ASN A C 1
ATOM 832 O O . ASN A 1 105 ? -1.698 -9.899 -16.322 1.00 98.75 105 ASN A O 1
ATOM 836 N N . LEU A 1 106 ? -0.884 -7.926 -15.617 1.00 98.69 106 LEU A N 1
ATOM 837 C CA . LEU A 1 106 ? -1.555 -7.966 -14.315 1.00 98.69 106 LEU A CA 1
ATOM 838 C C . LEU A 1 106 ? -3.078 -7.936 -14.455 1.00 98.69 106 LEU A C 1
ATOM 840 O O . LEU A 1 106 ? -3.768 -8.654 -13.734 1.00 98.69 106 LEU A O 1
ATOM 844 N N . ASN A 1 107 ? -3.612 -7.188 -15.425 1.00 98.69 107 ASN A N 1
ATOM 845 C CA . ASN A 1 107 ? -5.044 -7.225 -15.697 1.00 98.69 107 ASN A CA 1
ATOM 846 C C . ASN A 1 107 ? -5.518 -8.618 -16.138 1.00 98.69 107 ASN A C 1
ATOM 848 O O . ASN A 1 107 ? -6.610 -9.022 -15.756 1.00 98.69 107 ASN A O 1
ATOM 852 N N . ARG A 1 108 ? -4.709 -9.364 -16.903 1.00 98.44 108 ARG A N 1
ATOM 853 C CA . ARG A 1 108 ? -5.023 -10.750 -17.279 1.00 98.44 108 ARG A CA 1
ATOM 854 C C . ARG A 1 108 ? -4.909 -11.715 -16.099 1.00 98.44 108 ARG A C 1
ATOM 856 O O . ARG A 1 108 ? -5.716 -12.631 -15.997 1.00 98.44 108 ARG A O 1
ATOM 863 N N . VAL A 1 109 ? -3.948 -11.502 -15.197 1.00 98.31 109 VAL A N 1
ATOM 864 C CA . VAL A 1 109 ? -3.815 -12.304 -13.967 1.00 98.31 109 VAL A CA 1
ATOM 865 C C . VAL A 1 109 ? -5.112 -12.283 -13.163 1.00 98.31 109 VAL A C 1
ATOM 867 O O . VAL A 1 109 ? -5.520 -13.331 -12.686 1.00 98.31 109 VAL A O 1
ATOM 870 N N . ILE A 1 110 ? -5.804 -11.145 -13.078 1.00 98.44 110 ILE A N 1
ATOM 871 C CA . ILE A 1 110 ? -7.096 -11.052 -12.379 1.00 98.44 110 ILE A CA 1
ATOM 872 C C . ILE A 1 110 ? -8.128 -12.055 -12.933 1.00 98.44 110 ILE A C 1
ATOM 874 O O . ILE A 1 110 ? -8.888 -12.645 -12.171 1.00 98.44 110 ILE A O 1
ATOM 878 N N . ASP A 1 111 ? -8.160 -12.293 -14.243 1.00 98.12 111 ASP A N 1
ATOM 879 C CA . ASP A 1 111 ? -9.148 -13.207 -14.831 1.00 98.12 111 ASP A CA 1
ATOM 880 C C . ASP A 1 111 ? -8.745 -14.684 -14.685 1.00 98.12 111 ASP A C 1
ATOM 882 O O . ASP A 1 111 ? -9.602 -15.548 -14.504 1.00 98.12 111 ASP A O 1
ATOM 886 N N . GLU A 1 112 ? 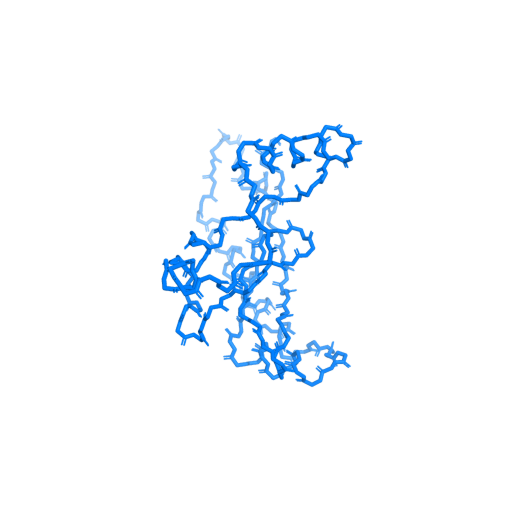-7.442 -14.968 -14.741 1.00 97.50 112 GLU A N 1
ATOM 887 C CA . GLU A 1 112 ? -6.888 -16.331 -14.758 1.00 97.50 112 GLU A CA 1
ATOM 888 C C . GLU A 1 112 ? -6.552 -16.869 -13.355 1.00 97.50 112 GLU A C 1
ATOM 890 O O . GLU A 1 112 ? -6.301 -18.063 -13.181 1.00 97.50 112 GLU A O 1
ATOM 895 N N . ASN A 1 113 ? -6.497 -16.002 -12.341 1.00 96.62 113 ASN A N 1
ATOM 896 C CA . ASN A 1 113 ? -6.045 -16.380 -11.010 1.00 96.62 113 ASN A CA 1
ATOM 897 C C . ASN A 1 113 ? -6.992 -17.385 -10.332 1.00 96.62 113 ASN A C 1
ATOM 899 O O . ASN A 1 113 ? -8.221 -17.293 -10.409 1.00 96.62 113 ASN A O 1
ATOM 903 N N . PHE A 1 114 ? -6.410 -18.317 -9.575 1.00 97.56 114 PHE A N 1
ATOM 904 C CA . PHE A 1 114 ? -7.170 -19.164 -8.664 1.00 97.56 114 PHE A CA 1
ATOM 905 C C . PHE A 1 114 ? -7.430 -18.414 -7.355 1.00 97.56 114 PHE A C 1
ATOM 907 O O . PHE A 1 114 ? -6.509 -18.089 -6.605 1.00 97.56 114 PHE A O 1
ATOM 914 N N . TYR A 1 115 ? -8.703 -18.160 -7.066 1.00 97.94 115 TYR A N 1
ATOM 915 C CA . TYR A 1 115 ? -9.122 -17.485 -5.843 1.00 97.94 115 TYR A CA 1
ATOM 916 C C . TYR A 1 115 ? -9.517 -18.510 -4.776 1.00 97.94 115 TYR A C 1
ATOM 918 O O . TYR A 1 115 ? -10.437 -19.293 -5.018 1.00 97.94 115 TYR A O 1
ATOM 926 N N . PRO A 1 116 ? -8.883 -18.501 -3.588 1.00 96.38 116 PRO A N 1
ATOM 927 C CA . PRO A 1 116 ? -9.165 -19.486 -2.544 1.00 96.38 116 PRO A CA 1
ATOM 928 C C . PRO A 1 116 ? -10.535 -19.289 -1.880 1.00 96.38 116 PRO A C 1
ATOM 930 O O . PRO A 1 116 ? -11.065 -20.232 -1.300 1.00 96.38 116 PRO A O 1
ATOM 933 N N . ILE A 1 117 ? -11.103 -18.080 -1.959 1.00 96.88 117 ILE A N 1
ATOM 934 C CA . ILE A 1 117 ? -12.405 -17.723 -1.388 1.00 96.88 117 ILE A CA 1
ATOM 935 C C 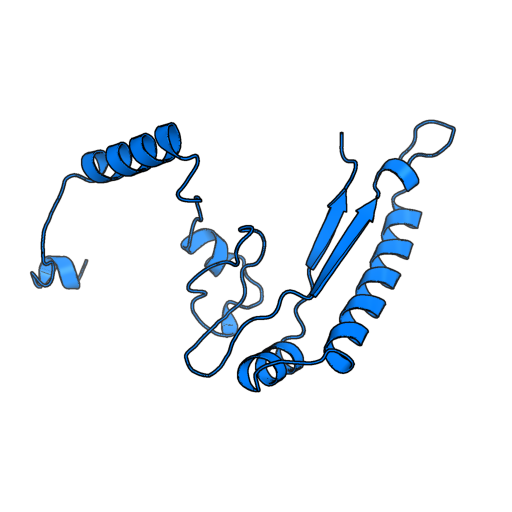. ILE A 1 117 ? -13.203 -16.840 -2.371 1.00 96.88 117 ILE A C 1
ATOM 937 O O . ILE A 1 117 ? -12.602 -16.037 -3.098 1.00 96.88 117 ILE A O 1
ATOM 941 N N . PRO A 1 118 ? -14.540 -16.976 -2.436 1.00 97.31 118 PRO A N 1
ATOM 942 C CA . PRO A 1 118 ? -15.373 -16.240 -3.391 1.00 97.31 118 PRO A CA 1
ATOM 943 C C . PRO A 1 118 ? -15.375 -14.722 -3.161 1.00 97.31 118 PRO A C 1
ATOM 945 O O . PRO A 1 118 ? -15.414 -13.965 -4.129 1.00 97.31 118 PRO A O 1
ATOM 948 N N . GLU A 1 119 ? -15.265 -14.264 -1.916 1.00 97.50 119 GLU A N 1
ATOM 949 C CA . GLU A 1 119 ? -15.198 -12.848 -1.528 1.00 97.50 119 GLU A CA 1
ATOM 950 C C . GLU A 1 119 ? -14.019 -12.139 -2.207 1.00 97.50 119 GLU A C 1
ATOM 952 O O . GLU A 1 119 ? -14.145 -11.005 -2.675 1.00 97.50 119 GLU A O 1
ATOM 957 N N . ALA A 1 120 ? -12.887 -12.842 -2.318 1.00 97.44 120 ALA A N 1
ATOM 958 C CA . ALA A 1 120 ? -11.685 -12.359 -2.987 1.00 97.44 120 ALA A CA 1
ATOM 959 C C . ALA A 1 120 ? -11.865 -12.273 -4.506 1.00 97.44 120 ALA A C 1
ATOM 961 O O . ALA A 1 120 ? -11.479 -11.281 -5.128 1.00 97.44 120 ALA A O 1
ATOM 962 N N . LYS A 1 121 ? -12.492 -13.291 -5.110 1.00 97.50 121 LYS A N 1
ATOM 963 C CA . LYS A 1 121 ? -12.789 -13.299 -6.548 1.00 97.50 121 LYS A CA 1
ATOM 964 C C . LYS A 1 121 ? -13.724 -12.154 -6.925 1.00 97.50 121 LYS A C 1
ATOM 966 O O . LYS A 1 121 ? -13.455 -11.425 -7.876 1.00 97.50 121 LYS A O 1
ATOM 971 N N . ASN A 1 122 ? -14.805 -11.991 -6.167 1.00 95.69 122 ASN A N 1
ATOM 972 C CA . ASN A 1 122 ? -15.838 -11.000 -6.443 1.00 95.69 122 ASN A CA 1
ATOM 973 C C . ASN A 1 122 ? -15.279 -9.575 -6.383 1.00 95.69 122 ASN A C 1
ATOM 975 O O . ASN A 1 122 ? -15.483 -8.804 -7.320 1.00 95.69 122 ASN A O 1
ATOM 979 N N . LEU A 1 123 ? -14.536 -9.238 -5.322 1.00 95.94 123 LEU A N 1
ATOM 980 C CA . LEU A 1 123 ? -13.971 -7.898 -5.166 1.00 95.94 123 LEU A CA 1
ATOM 981 C C . LEU A 1 123 ? -12.890 -7.607 -6.220 1.00 95.94 123 LEU A C 1
ATOM 983 O O . LEU A 1 123 ? -12.886 -6.523 -6.811 1.00 95.94 123 LEU A O 1
ATOM 987 N N . ASN A 1 124 ? -11.996 -8.567 -6.487 1.00 97.62 124 ASN A N 1
ATOM 988 C CA . ASN A 1 124 ? -10.903 -8.370 -7.443 1.00 97.62 124 ASN A CA 1
ATOM 989 C C . ASN A 1 124 ? -11.435 -8.221 -8.883 1.00 97.62 124 ASN A C 1
ATOM 991 O O . ASN A 1 124 ? -10.978 -7.348 -9.614 1.00 97.62 124 ASN A O 1
ATOM 995 N N . LEU A 1 125 ? -12.468 -8.979 -9.277 1.00 97.31 125 LEU A N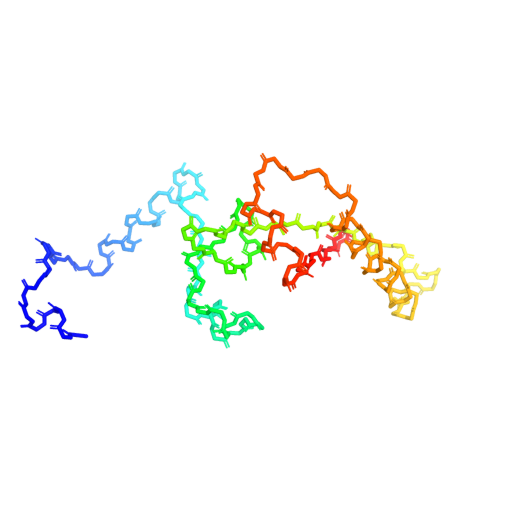 1
ATOM 996 C CA . LEU A 1 125 ? -13.121 -8.808 -10.584 1.00 97.31 125 LEU A CA 1
ATOM 997 C C . LEU A 1 125 ? -13.883 -7.480 -10.708 1.00 97.31 125 LEU A C 1
ATOM 999 O O . LEU A 1 125 ? -13.941 -6.923 -11.804 1.00 97.31 125 LEU A O 1
ATOM 1003 N N . MET A 1 126 ? -14.456 -6.979 -9.610 1.00 96.31 126 MET A N 1
ATOM 1004 C CA . MET A 1 126 ? -15.238 -5.740 -9.595 1.00 96.31 126 MET A CA 1
ATOM 1005 C C . MET A 1 126 ? -14.359 -4.492 -9.718 1.00 96.31 126 MET A C 1
ATOM 1007 O O . MET A 1 126 ? -14.645 -3.619 -10.534 1.00 96.31 126 MET A O 1
ATOM 1011 N N . ASN A 1 127 ? -13.297 -4.406 -8.914 1.00 97.19 127 ASN A N 1
ATOM 1012 C CA . ASN A 1 127 ? -12.486 -3.189 -8.801 1.00 97.19 127 ASN A CA 1
ATOM 1013 C C . ASN A 1 127 ? -11.165 -3.254 -9.570 1.00 97.19 127 ASN A C 1
ATOM 1015 O O . ASN A 1 127 ? -10.539 -2.218 -9.789 1.00 97.19 127 ASN A O 1
ATOM 1019 N N . ARG A 1 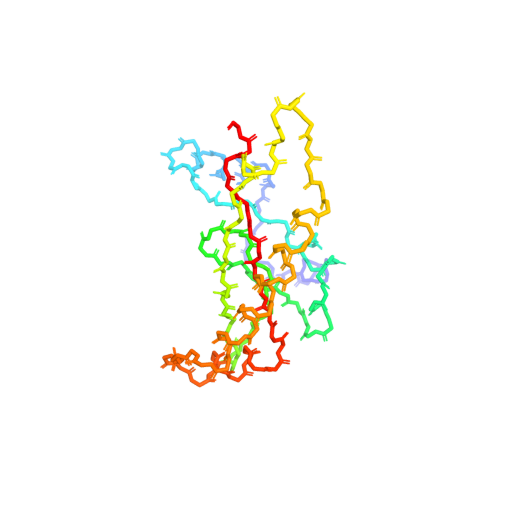128 ? -10.738 -4.463 -9.945 1.00 98.44 128 ARG A N 1
ATOM 1020 C CA . ARG A 1 128 ? -9.536 -4.764 -10.730 1.00 98.44 128 ARG A CA 1
ATOM 1021 C C . ARG A 1 128 ? -8.266 -4.003 -10.307 1.00 98.44 128 ARG A C 1
ATOM 1023 O O . ARG A 1 128 ? -7.580 -3.452 -11.172 1.00 98.44 128 ARG A O 1
ATOM 1030 N N . PRO A 1 129 ? -7.936 -3.928 -9.003 1.00 98.38 129 PRO A N 1
ATOM 1031 C CA . PRO A 1 129 ? -6.733 -3.239 -8.564 1.00 98.38 129 PRO A CA 1
ATOM 1032 C C . PRO A 1 129 ? -5.472 -4.004 -8.986 1.00 98.38 129 PRO A C 1
ATOM 1034 O O . PRO A 1 129 ? -5.432 -5.234 -8.991 1.00 98.38 129 PRO A O 1
ATOM 1037 N N . ILE A 1 130 ? -4.412 -3.270 -9.315 1.00 98.69 130 ILE A N 1
ATOM 1038 C CA . ILE A 1 130 ? -3.086 -3.824 -9.606 1.00 98.69 130 ILE A CA 1
ATOM 1039 C C . ILE A 1 130 ? -2.018 -2.984 -8.903 1.00 98.69 130 ILE A C 1
ATOM 1041 O O . ILE A 1 130 ? -2.182 -1.774 -8.741 1.00 98.69 130 ILE A O 1
ATOM 1045 N N . GLY A 1 131 ? -0.916 -3.617 -8.504 1.00 98.50 131 GLY A N 1
ATOM 1046 C CA . GLY A 1 131 ? 0.232 -2.960 -7.884 1.00 98.50 131 GLY A CA 1
ATOM 1047 C C . GLY A 1 131 ? 1.490 -3.141 -8.726 1.00 98.50 131 GLY A C 1
ATOM 1048 O O . GLY A 1 131 ? 2.035 -4.240 -8.818 1.00 98.50 131 GLY A O 1
ATOM 1049 N N . ILE A 1 132 ? 1.976 -2.057 -9.329 1.00 98.69 132 ILE A N 1
ATOM 1050 C CA . ILE A 1 132 ? 3.244 -2.052 -10.067 1.00 98.69 132 ILE A CA 1
ATOM 1051 C C . ILE A 1 132 ? 4.289 -1.344 -9.211 1.00 98.69 132 ILE A C 1
ATOM 1053 O O . ILE A 1 132 ? 4.218 -0.136 -8.994 1.00 98.69 132 ILE A O 1
ATOM 1057 N N . GLY A 1 133 ? 5.246 -2.116 -8.709 1.00 98.38 133 GLY A N 1
ATOM 1058 C CA . GLY A 1 133 ? 6.395 -1.627 -7.962 1.00 98.38 133 GLY A CA 1
ATOM 1059 C C . GLY A 1 133 ? 7.653 -1.503 -8.819 1.00 98.38 133 GLY A C 1
ATOM 1060 O O . GLY A 1 133 ? 7.664 -1.743 -10.029 1.00 98.38 133 GLY A O 1
ATOM 1061 N N . ILE A 1 134 ? 8.755 -1.179 -8.152 1.00 98.44 134 ILE A N 1
ATOM 1062 C CA . ILE A 1 134 ? 10.082 -1.025 -8.754 1.00 98.44 134 ILE A CA 1
ATOM 1063 C C . ILE A 1 134 ? 11.131 -1.787 -7.944 1.00 98.44 134 ILE A C 1
ATOM 1065 O O . ILE A 1 134 ? 10.930 -2.085 -6.768 1.00 98.44 134 ILE A O 1
ATOM 1069 N N . GLN A 1 135 ? 12.263 -2.085 -8.574 1.00 98.12 135 GLN A N 1
ATOM 1070 C CA . GLN A 1 135 ? 13.456 -2.630 -7.926 1.00 98.12 135 GLN A CA 1
ATOM 1071 C C . GLN A 1 135 ? 14.726 -2.052 -8.569 1.00 98.12 135 GLN A C 1
ATOM 1073 O O . GLN A 1 135 ? 14.705 -1.659 -9.737 1.00 98.12 135 GLN A O 1
ATOM 1078 N N . GLY A 1 136 ? 15.832 -2.028 -7.818 1.00 97.19 136 GLY A N 1
ATOM 1079 C CA . GLY A 1 136 ? 17.118 -1.501 -8.296 1.00 97.19 136 GLY A CA 1
ATOM 1080 C C . GLY A 1 136 ? 17.139 0.022 -8.448 1.00 97.19 136 GLY A C 1
ATOM 1081 O O . GLY A 1 136 ? 17.648 0.525 -9.440 1.00 97.19 136 GLY A O 1
ATOM 1082 N N . LEU A 1 137 ? 16.519 0.749 -7.510 1.00 96.88 137 LEU A N 1
ATOM 1083 C CA . LEU A 1 137 ? 16.592 2.215 -7.477 1.00 96.88 137 LEU A CA 1
ATOM 1084 C C . LEU A 1 137 ? 17.977 2.727 -7.038 1.00 96.88 137 LEU A C 1
ATOM 1086 O O . LEU A 1 137 ? 18.371 3.811 -7.455 1.00 96.88 137 LEU A O 1
ATOM 1090 N N . ALA A 1 138 ? 18.660 1.970 -6.174 1.00 91.56 138 ALA A N 1
ATOM 1091 C CA . ALA A 1 138 ? 19.979 2.282 -5.626 1.00 91.56 138 ALA A CA 1
ATOM 1092 C C . ALA A 1 138 ? 21.106 1.628 -6.432 1.00 91.56 138 ALA A C 1
ATOM 1094 O O . ALA A 1 138 ? 20.844 0.559 -7.035 1.00 91.56 138 ALA A O 1
#

Radius of gyration: 20.52 Å; chains: 1; bounding box: 47×34×53 Å

Foldseek 3Di:
DVCVVVVVDPDDDDPVVVVVVQVVCCVVPVDDDD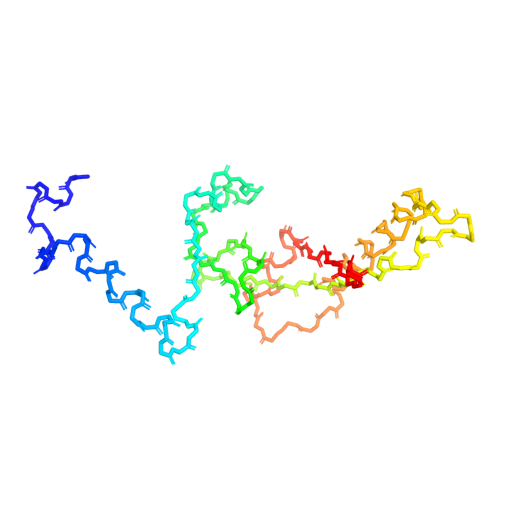DDQVVLLVPDPCVVVDGQDDADPVRPGGDRDDPLADEDEQEDEAEQVVQQDPVRDGNVVVVVVVVVVVLVVSLVCLVVPDDPDVNHNVNCVVPVDYYYHYDDPD

Organism: NCBI:txid151035

InterPro domains:
  IPR000788 Ribonucleotide reductase large subunit, C-terminal [PF02867] (3-138)
  IPR000788 Ribonucleotide reductase large subunit, C-terminal [PR01183] (52-63)
  IPR000788 Ribonucleotide reductase large subunit, C-terminal [PR01183] (90-113)
  IPR000788 Ribonucleotide reductase large subunit, C-terminal [PR01183] (128-138)
  IPR039718 Ribonucleoside-diphosphate reductase large subunit [PTHR11573] (2-138)

Sequence (138 aa):
TAYEEQGKGRKSVKAQHLWNAIIEAQIETGVPFMLYKDHANRKSNQQNLGTIRSSNLCCEIMEYTDKDQVAVCNLASISLPRFVTENGEFDFEK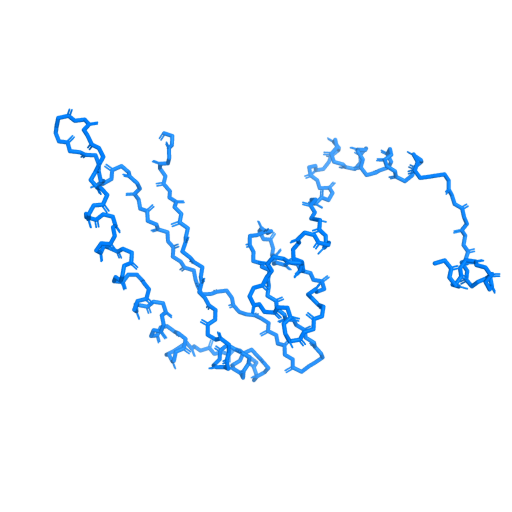LHSVTEIVTKNLNRVIDENFYPIPEAKNLNLMNRPIGIGIQGLA

Secondary structure (DSSP, 8-state):
-HHHHTT--S----HHHHHHHHHHHHHHHS-S----HHHHHHT-TTGGG-------TTS-------SS------EEEEEGGGGB-TTS-B-HHHHHHHHHHHHHHHHHHHHHPPPSSHHHHHHHHHH---EEEEE---